Protein AF-A0A0F7N7M4-F1 (afdb_monomer_lite)

Secondary structure (DSSP, 8-state):
-PPPEEETTEE--TTTTSEEEETTTTSEEEEEEEEEE---S---S---S---SPEEEEEEESSS-S--EEE-TTSEEEPP-

Foldseek 3Di:
DDWDDPPLQWTDDPQAQHWKFFQVVPRDIFRFPTFGFDDPDPDPDDDPHGDPHHTWTWTDHPDPDDDIDTDHPVRIDHDDD

Structure (mmCIF, N/CA/C/O backbone):
data_AF-A0A0F7N7M4-F1
#
_entry.id   AF-A0A0F7N7M4-F1
#
loop_
_atom_site.group_PDB
_atom_site.id
_atom_site.type_symbol
_atom_site.label_atom_id
_atom_site.label_alt_id
_atom_site.label_comp_id
_atom_site.label_asym_id
_atom_site.label_entity_id
_atom_site.label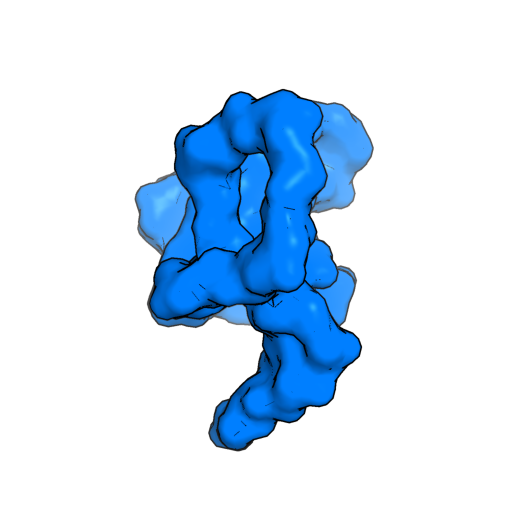_seq_id
_atom_site.pdbx_PDB_ins_code
_atom_site.Cartn_x
_atom_site.Cartn_y
_atom_site.Cartn_z
_atom_site.occupancy
_atom_site.B_iso_or_equiv
_atom_site.auth_seq_id
_atom_site.auth_comp_id
_atom_site.auth_asym_id
_atom_site.auth_atom_id
_atom_site.pdbx_PDB_model_num
ATOM 1 N N . MET A 1 1 ? 2.341 -15.643 1.303 1.00 50.56 1 MET A N 1
ATOM 2 C CA . MET A 1 1 ? 2.242 -15.665 -0.174 1.00 50.56 1 MET A CA 1
ATOM 3 C C . MET A 1 1 ? 3.345 -14.776 -0.719 1.00 50.56 1 MET A C 1
ATOM 5 O O . MET A 1 1 ? 3.423 -13.638 -0.281 1.00 50.56 1 MET A O 1
ATOM 9 N N . SER A 1 2 ? 4.224 -15.286 -1.586 1.00 57.25 2 SER A N 1
ATOM 10 C CA . SER A 1 2 ? 5.232 -14.439 -2.241 1.00 57.25 2 SER A CA 1
ATOM 11 C C . SER A 1 2 ? 4.535 -13.537 -3.261 1.00 57.25 2 SER A C 1
ATOM 13 O O . SER A 1 2 ? 3.724 -14.030 -4.047 1.00 57.25 2 SER A O 1
ATOM 15 N N . ALA A 1 3 ? 4.793 -12.230 -3.220 1.00 77.19 3 ALA A N 1
ATOM 16 C CA . ALA A 1 3 ? 4.251 -11.292 -4.195 1.00 77.19 3 ALA A CA 1
ATOM 17 C C . ALA A 1 3 ? 4.840 -11.602 -5.581 1.00 77.19 3 ALA A C 1
ATOM 19 O O . ALA A 1 3 ? 6.058 -11.664 -5.741 1.00 77.19 3 ALA A O 1
ATOM 20 N N . ARG A 1 4 ? 3.980 -11.818 -6.580 1.00 88.00 4 ARG A N 1
ATOM 21 C CA . ARG A 1 4 ? 4.391 -12.027 -7.970 1.00 88.00 4 ARG A CA 1
ATOM 22 C C . ARG A 1 4 ? 4.915 -10.714 -8.550 1.00 88.00 4 ARG A C 1
ATOM 24 O O . ARG A 1 4 ? 4.274 -9.680 -8.386 1.00 88.00 4 ARG A O 1
ATOM 31 N N . ASP A 1 5 ? 6.037 -10.781 -9.257 1.00 88.38 5 ASP A N 1
ATOM 32 C CA . ASP A 1 5 ? 6.556 -9.668 -10.055 1.00 88.38 5 ASP A CA 1
ATOM 33 C C . ASP A 1 5 ? 5.626 -9.400 -11.254 1.00 88.38 5 ASP A C 1
ATOM 35 O O . ASP A 1 5 ? 5.255 -10.324 -11.989 1.00 88.38 5 ASP A O 1
ATOM 39 N N . LEU A 1 6 ? 5.204 -8.145 -11.402 1.00 88.06 6 LEU A N 1
ATOM 40 C CA . LEU A 1 6 ? 4.346 -7.651 -12.481 1.00 88.06 6 LEU A CA 1
ATOM 41 C C . LEU A 1 6 ? 5.140 -6.876 -13.549 1.00 88.06 6 LEU A C 1
ATOM 43 O O . LEU A 1 6 ? 4.556 -6.447 -14.541 1.00 88.06 6 LEU A O 1
ATOM 47 N N . GLY A 1 7 ? 6.458 -6.740 -13.381 1.00 86.88 7 GLY A N 1
ATOM 48 C CA . GLY A 1 7 ? 7.348 -5.982 -14.254 1.00 86.88 7 GLY A CA 1
ATOM 49 C C . GLY A 1 7 ? 7.547 -4.539 -13.789 1.00 86.88 7 GLY A C 1
ATOM 50 O O . GLY A 1 7 ? 6.729 -3.968 -13.072 1.00 86.88 7 GLY A O 1
ATOM 51 N N . MET A 1 8 ? 8.669 -3.934 -14.195 1.00 86.62 8 MET A N 1
ATOM 52 C CA . MET A 1 8 ? 9.017 -2.540 -13.869 1.00 86.62 8 MET A CA 1
ATOM 53 C C . MET A 1 8 ? 8.923 -2.220 -12.362 1.00 86.62 8 MET A C 1
ATOM 55 O O . MET A 1 8 ? 8.406 -1.178 -11.971 1.00 86.62 8 MET A O 1
ATOM 59 N N . GLY A 1 9 ? 9.354 -3.150 -11.504 1.00 88.81 9 GLY A N 1
ATOM 60 C CA . GLY A 1 9 ? 9.319 -2.997 -10.044 1.00 88.81 9 GLY A CA 1
ATOM 61 C C . GLY A 1 9 ? 7.950 -3.214 -9.394 1.00 88.81 9 GLY A C 1
ATOM 62 O O . GLY A 1 9 ? 7.880 -3.306 -8.168 1.00 88.81 9 GLY A O 1
ATOM 63 N N . HIS A 1 10 ? 6.880 -3.356 -10.178 1.00 92.38 10 HIS A N 1
ATOM 64 C CA . HIS A 1 10 ? 5.540 -3.579 -9.652 1.00 92.38 10 HIS A CA 1
ATOM 65 C C . HIS A 1 10 ? 5.387 -5.005 -9.129 1.00 92.38 10 HIS A C 1
ATOM 67 O O . HIS A 1 10 ? 5.867 -5.971 -9.722 1.00 92.38 10 HIS A O 1
ATOM 73 N N . ARG A 1 11 ? 4.666 -5.154 -8.020 1.00 95.06 11 ARG A N 1
ATOM 74 C CA . ARG A 1 11 ? 4.391 -6.442 -7.386 1.00 95.06 11 ARG A CA 1
ATOM 75 C C . ARG A 1 11 ? 2.898 -6.622 -7.164 1.00 95.06 11 ARG A C 1
ATOM 77 O O . ARG A 1 11 ? 2.163 -5.677 -6.892 1.00 95.06 11 ARG A O 1
ATOM 84 N N . SER A 1 12 ? 2.438 -7.864 -7.251 1.00 95.31 12 SER A N 1
ATOM 85 C CA . SER A 1 12 ? 1.057 -8.211 -6.934 1.00 95.31 12 SER A CA 1
ATOM 86 C C . SER A 1 12 ? 0.789 -8.056 -5.439 1.00 95.31 12 SER A C 1
ATOM 88 O O . SER A 1 12 ? 1.624 -8.456 -4.625 1.00 95.31 12 SER A O 1
ATOM 90 N N . HIS A 1 13 ? -0.418 -7.633 -5.078 1.00 94.94 13 HIS A N 1
ATOM 91 C CA . HIS A 1 13 ? -0.889 -7.656 -3.698 1.00 94.94 13 HIS A CA 1
ATOM 92 C C . HIS A 1 13 ? -2.374 -8.058 -3.643 1.00 94.94 13 HIS A C 1
ATOM 94 O O . HIS A 1 13 ? -3.143 -7.598 -4.490 1.00 94.94 13 HIS A O 1
ATOM 100 N N . PRO A 1 14 ? -2.820 -8.886 -2.673 1.00 95.00 14 PRO A N 1
ATOM 101 C CA . PRO 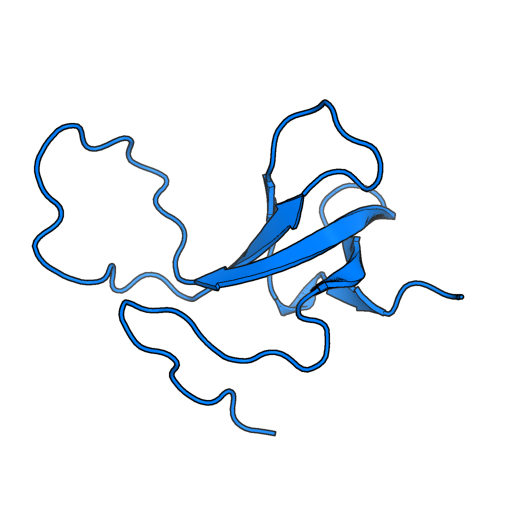A 1 14 ? -4.223 -9.307 -2.579 1.00 95.00 14 PRO A CA 1
ATOM 102 C C . PRO A 1 14 ? -5.211 -8.144 -2.407 1.00 95.00 14 PRO A C 1
ATOM 104 O O . PRO A 1 14 ? -6.397 -8.293 -2.701 1.00 95.00 14 PRO A O 1
ATOM 107 N N . TRP A 1 15 ? -4.723 -6.999 -1.925 1.00 96.62 15 TRP A N 1
ATOM 108 C CA . TRP A 1 15 ? -5.515 -5.786 -1.730 1.00 96.62 15 TRP A CA 1
ATOM 109 C C . TRP A 1 15 ? -5.395 -4.760 -2.861 1.00 96.62 15 TRP A C 1
ATOM 111 O O . TRP A 1 15 ? -5.940 -3.675 -2.710 1.00 96.62 15 TRP A O 1
ATOM 121 N N . LEU A 1 16 ? -4.727 -5.064 -3.986 1.00 96.06 16 LEU A N 1
ATOM 122 C CA . LEU A 1 16 ? -4.732 -4.154 -5.143 1.00 96.06 16 LEU A CA 1
ATOM 123 C C . LEU A 1 16 ? -6.177 -3.834 -5.561 1.00 96.06 16 LEU A C 1
ATOM 125 O O . LEU A 1 16 ? -7.018 -4.732 -5.657 1.00 96.06 16 LEU A O 1
ATOM 129 N N . GLY A 1 17 ? -6.462 -2.548 -5.770 1.00 95.06 17 GLY A N 1
ATOM 130 C CA . GLY A 1 17 ? -7.791 -2.014 -6.069 1.00 95.06 17 GLY A CA 1
ATOM 131 C C . GLY A 1 17 ? -8.768 -2.018 -4.887 1.00 95.06 17 GLY A C 1
ATOM 132 O O . GLY A 1 17 ? -9.944 -1.708 -5.074 1.00 95.06 17 GLY A O 1
ATOM 133 N N . ARG A 1 18 ? -8.326 -2.381 -3.675 1.00 95.94 18 ARG A N 1
ATOM 134 C CA . ARG A 1 18 ? -9.170 -2.435 -2.472 1.00 95.94 18 ARG A CA 1
ATOM 135 C C . ARG A 1 18 ? -8.838 -1.313 -1.499 1.00 95.94 18 ARG A C 1
ATOM 137 O O . ARG A 1 18 ? -7.733 -0.776 -1.495 1.00 95.94 18 ARG A O 1
ATOM 144 N N . ARG A 1 19 ? -9.814 -1.015 -0.641 1.00 96.56 19 ARG A N 1
ATOM 145 C CA . ARG A 1 19 ? -9.654 -0.107 0.496 1.00 96.56 19 ARG A CA 1
ATOM 146 C C . ARG A 1 19 ? -8.734 -0.738 1.538 1.00 96.56 19 ARG A C 1
ATOM 148 O O . ARG A 1 19 ? -8.941 -1.886 1.938 1.00 96.56 19 ARG A O 1
ATOM 155 N N . VAL A 1 20 ? -7.762 0.034 1.993 1.00 97.50 20 VAL A N 1
ATOM 156 C CA . VAL A 1 20 ? -6.855 -0.312 3.084 1.00 97.50 20 VAL A CA 1
ATOM 157 C C . VAL A 1 20 ? -6.795 0.841 4.080 1.00 97.50 20 VAL A C 1
ATOM 159 O O . VAL A 1 20 ? -6.987 2.000 3.710 1.00 97.50 20 VAL A O 1
ATOM 162 N N . VAL A 1 21 ? -6.553 0.516 5.346 1.00 97.75 21 VAL A N 1
ATOM 163 C CA . VAL A 1 21 ? -6.213 1.500 6.377 1.00 97.75 21 VAL A CA 1
ATOM 164 C C . VAL A 1 21 ? -4.698 1.569 6.469 1.00 97.75 21 VAL A C 1
ATOM 166 O O . VAL A 1 21 ? -4.049 0.532 6.591 1.00 97.75 21 VAL A O 1
ATOM 169 N N . ASP A 1 22 ? -4.169 2.779 6.425 1.00 97.50 22 ASP A N 1
ATOM 170 C CA . ASP A 1 22 ? -2.767 3.118 6.613 1.00 97.50 22 ASP A CA 1
ATOM 171 C C . ASP A 1 22 ? -2.539 3.555 8.063 1.00 97.50 22 ASP A C 1
ATOM 173 O O . ASP A 1 22 ? -2.992 4.620 8.491 1.00 97.50 22 ASP A O 1
ATOM 177 N N . THR A 1 23 ? -1.847 2.716 8.831 1.00 97.88 23 THR A N 1
ATOM 178 C CA . THR A 1 23 ? -1.584 2.970 10.252 1.00 97.88 23 THR A CA 1
ATOM 179 C C . THR A 1 23 ? -0.443 3.963 10.489 1.00 97.88 23 THR A C 1
ATOM 181 O O . THR A 1 23 ? -0.342 4.502 11.588 1.00 97.88 23 THR A O 1
ATOM 184 N N . GLU A 1 24 ? 0.419 4.218 9.497 1.00 97.38 24 GLU A N 1
ATOM 185 C CA . GLU A 1 24 ? 1.507 5.205 9.606 1.00 97.38 24 GLU A CA 1
ATOM 186 C C . GLU A 1 24 ? 0.971 6.637 9.507 1.00 97.38 24 GLU A C 1
ATOM 188 O O . GLU A 1 24 ? 1.458 7.533 10.195 1.00 97.38 24 GLU A O 1
ATOM 193 N N . HIS A 1 25 ? -0.090 6.846 8.725 1.00 95.12 25 HIS A N 1
ATOM 194 C CA . HIS A 1 25 ? -0.710 8.156 8.519 1.00 95.12 25 HIS A CA 1
ATOM 195 C C . HIS A 1 25 ? -1.985 8.363 9.351 1.00 95.12 25 HIS A C 1
ATOM 197 O O . HIS A 1 25 ? -2.950 8.969 8.886 1.00 95.12 25 HIS A O 1
ATOM 203 N N . GLY A 1 26 ? -1.996 7.869 10.592 1.00 95.38 26 GLY A N 1
ATOM 204 C CA . GLY A 1 26 ? -3.088 8.116 11.541 1.00 95.38 26 GLY A CA 1
ATOM 205 C C . GLY A 1 26 ? -4.396 7.416 11.171 1.00 95.38 26 GLY A C 1
ATOM 206 O O . GLY A 1 26 ? -5.462 8.020 11.271 1.00 95.38 26 GLY A O 1
ATOM 207 N N . ASP A 1 27 ? -4.310 6.161 10.726 1.00 96.06 27 ASP A N 1
ATOM 208 C CA . ASP A 1 27 ? -5.447 5.353 10.267 1.00 96.06 27 ASP A CA 1
ATOM 209 C C . ASP A 1 27 ? -6.194 5.956 9.065 1.00 96.06 27 ASP A C 1
ATOM 211 O O . ASP A 1 27 ? -7.400 5.759 8.878 1.00 96.06 27 ASP A O 1
ATOM 215 N N . ARG A 1 28 ? -5.468 6.678 8.204 1.00 95.38 28 ARG A N 1
ATOM 216 C CA . ARG A 1 28 ? -6.009 7.202 6.949 1.00 95.38 28 ARG A CA 1
ATOM 217 C C . ARG A 1 28 ? -6.453 6.048 6.048 1.00 95.38 28 ARG A C 1
ATOM 219 O O . ARG A 1 28 ? -5.756 5.050 5.903 1.00 95.38 28 ARG A O 1
ATOM 226 N N . VAL A 1 29 ? -7.608 6.190 5.402 1.00 95.75 29 VAL A N 1
ATOM 227 C CA . VAL A 1 29 ? -8.130 5.185 4.463 1.00 95.75 29 VAL A CA 1
ATOM 228 C C . VAL A 1 29 ? -7.827 5.600 3.026 1.00 95.75 29 VAL A C 1
ATOM 230 O O . VAL A 1 29 ? -8.027 6.756 2.645 1.00 95.75 29 VAL A O 1
ATOM 233 N N . GLY A 1 30 ? -7.358 4.647 2.223 1.00 95.81 30 GLY A N 1
ATOM 234 C CA . GLY A 1 30 ? -7.078 4.828 0.800 1.00 95.81 30 GLY A CA 1
ATOM 235 C C . GLY A 1 30 ? -7.308 3.553 -0.003 1.00 95.81 30 GLY A C 1
ATOM 236 O O . GLY A 1 30 ? -7.564 2.485 0.553 1.00 95.81 30 GLY A O 1
ATOM 237 N N . VAL A 1 31 ? -7.230 3.660 -1.326 1.00 96.69 31 VAL A N 1
ATOM 238 C CA . VAL A 1 31 ? -7.260 2.513 -2.242 1.00 96.69 31 VAL A CA 1
ATOM 239 C C . VAL A 1 31 ? -5.832 2.153 -2.625 1.00 96.69 31 VAL A C 1
ATOM 241 O O . VAL A 1 31 ? -5.104 3.015 -3.113 1.00 96.69 31 VAL A O 1
ATOM 244 N N . LEU A 1 32 ? -5.438 0.889 -2.444 1.00 97.19 32 LEU A N 1
ATOM 245 C CA . LEU A 1 32 ? -4.119 0.411 -2.863 1.00 97.19 32 LEU A CA 1
ATOM 246 C C . LEU A 1 32 ? -4.052 0.308 -4.392 1.00 97.19 32 LEU A C 1
ATOM 248 O O . LEU A 1 32 ? -4.617 -0.618 -4.973 1.00 97.19 32 LEU A O 1
ATOM 252 N N . GLN A 1 33 ? -3.356 1.244 -5.034 1.00 95.75 33 GLN A N 1
ATOM 253 C CA . GLN A 1 33 ? -3.215 1.307 -6.493 1.00 95.75 33 GLN A CA 1
ATOM 254 C C . GLN A 1 33 ? -2.051 0.456 -6.994 1.00 95.7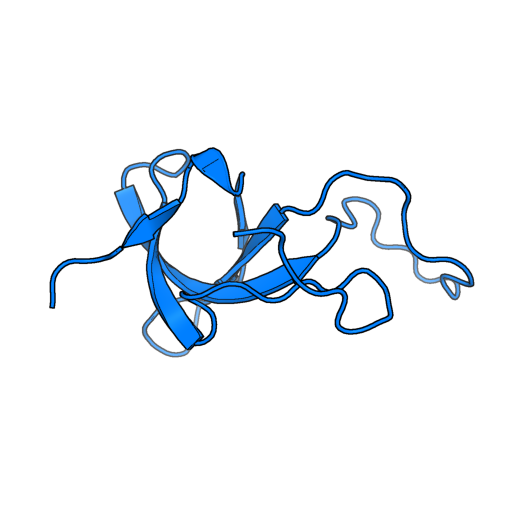5 33 GLN A C 1
ATOM 256 O O . GLN A 1 33 ? -2.185 -0.261 -7.985 1.00 95.75 33 GLN A O 1
ATOM 261 N N . ALA A 1 34 ? -0.920 0.496 -6.289 1.00 95.94 34 ALA A N 1
ATOM 262 C CA . ALA A 1 34 ? 0.278 -0.230 -6.681 1.00 95.94 34 ALA A CA 1
ATOM 263 C C . ALA A 1 34 ? 1.118 -0.652 -5.474 1.00 95.94 34 ALA A C 1
ATOM 265 O O . ALA A 1 34 ? 1.055 -0.066 -4.393 1.00 95.94 34 ALA A O 1
ATOM 266 N N . VAL A 1 35 ? 1.935 -1.680 -5.698 1.00 96.62 35 VAL A N 1
ATOM 267 C CA . VAL A 1 35 ? 3.065 -2.021 -4.838 1.00 96.62 35 VAL A CA 1
ATOM 268 C C . VAL A 1 35 ? 4.318 -1.935 -5.691 1.00 96.62 35 VAL A C 1
ATOM 270 O O . VAL A 1 35 ? 4.538 -2.798 -6.538 1.00 96.62 35 VAL A O 1
ATOM 273 N N . ALA A 1 36 ? 5.103 -0.883 -5.503 1.00 94.44 36 ALA A N 1
ATOM 274 C CA . ALA A 1 36 ? 6.266 -0.567 -6.328 1.00 94.44 36 ALA A CA 1
ATOM 275 C C . ALA A 1 36 ? 7.272 0.262 -5.513 1.00 94.44 36 ALA A C 1
ATOM 277 O O . ALA A 1 36 ? 6.872 0.845 -4.504 1.00 94.44 36 ALA A O 1
ATOM 278 N N . PRO A 1 37 ? 8.562 0.290 -5.892 1.00 91.50 37 PRO A N 1
ATOM 279 C CA . PRO A 1 37 ? 9.552 1.146 -5.247 1.00 91.50 37 PRO A CA 1
ATOM 280 C C . PRO A 1 37 ? 9.096 2.606 -5.202 1.00 91.50 37 PRO A C 1
ATOM 282 O O . PRO A 1 37 ? 8.488 3.082 -6.163 1.00 91.50 37 PRO A O 1
ATOM 285 N N . ASP A 1 38 ? 9.390 3.295 -4.101 1.00 86.31 38 ASP A N 1
ATOM 286 C CA . ASP A 1 38 ? 9.211 4.746 -4.044 1.00 86.31 38 ASP A CA 1
ATOM 287 C C . ASP A 1 38 ? 10.303 5.450 -4.861 1.00 86.31 38 ASP A C 1
ATOM 289 O O . ASP A 1 38 ? 11.431 4.947 -4.989 1.00 86.31 38 ASP A O 1
ATOM 293 N N . VAL A 1 39 ? 9.945 6.598 -5.431 1.00 74.44 39 VAL A N 1
ATOM 294 C CA . VAL A 1 39 ? 10.824 7.481 -6.199 1.00 74.44 39 VAL A CA 1
ATOM 295 C C . VAL A 1 39 ? 10.783 8.878 -5.586 1.00 74.44 39 VAL A C 1
ATOM 297 O O . VAL A 1 39 ? 10.192 9.807 -6.123 1.00 74.44 39 VAL A O 1
ATOM 300 N N . ASP A 1 40 ? 11.455 9.028 -4.449 1.00 67.31 40 ASP A N 1
ATOM 301 C CA . ASP A 1 40 ? 11.536 10.276 -3.674 1.00 67.31 40 ASP A CA 1
ATOM 302 C C . ASP A 1 40 ? 12.211 11.429 -4.449 1.00 67.31 40 ASP A C 1
ATOM 304 O O . ASP A 1 40 ? 12.134 12.597 -4.067 1.00 67.31 40 ASP A O 1
ATOM 308 N N . ASP A 1 41 ? 12.902 11.096 -5.538 1.00 66.69 41 ASP A N 1
ATOM 309 C CA . ASP A 1 41 ? 13.619 12.015 -6.407 1.00 66.69 41 ASP A CA 1
ATOM 310 C C . ASP A 1 41 ? 12.786 12.220 -7.678 1.00 66.69 41 ASP A C 1
ATOM 312 O O . ASP A 1 41 ? 12.678 11.311 -8.510 1.00 66.69 41 ASP A O 1
ATOM 316 N N . ILE A 1 42 ? 12.170 13.402 -7.828 1.00 63.12 42 ILE A N 1
ATOM 317 C CA . ILE A 1 42 ? 11.487 13.800 -9.069 1.00 63.12 42 ILE A CA 1
ATOM 318 C C . ILE A 1 42 ? 12.567 14.009 -10.133 1.00 63.12 42 ILE A C 1
ATOM 320 O O . ILE A 1 42 ? 12.989 15.126 -10.432 1.00 63.12 42 ILE A O 1
ATOM 324 N N . ARG A 1 43 ? 13.040 12.902 -10.699 1.00 67.19 43 ARG A N 1
ATOM 325 C CA . ARG A 1 43 ? 13.963 12.918 -11.823 1.00 67.19 43 ARG A CA 1
ATOM 326 C C . ARG A 1 43 ? 13.192 13.334 -13.055 1.00 67.19 43 ARG A C 1
ATOM 328 O O . ARG A 1 43 ? 12.193 12.721 -13.424 1.00 67.19 43 ARG A O 1
ATOM 335 N N . THR A 1 44 ? 13.663 14.402 -13.680 1.00 74.81 44 THR A N 1
ATOM 336 C CA . THR A 1 44 ? 13.147 14.822 -14.988 1.00 74.81 44 THR A CA 1
ATOM 337 C C . THR A 1 44 ? 13.858 14.083 -16.119 1.00 74.81 44 THR A C 1
ATOM 339 O O . THR A 1 44 ? 13.372 14.062 -17.250 1.00 74.81 44 THR A O 1
ATOM 342 N N . GLU A 1 45 ? 14.980 13.425 -15.815 1.00 80.81 45 GLU A N 1
ATOM 343 C CA . GLU A 1 45 ? 15.684 12.541 -16.728 1.00 80.81 45 GLU A CA 1
ATOM 344 C C . GLU A 1 45 ? 15.021 11.154 -16.814 1.00 80.81 45 GLU A C 1
ATOM 346 O O . GLU A 1 45 ? 14.453 10.661 -15.835 1.00 80.81 45 GLU A O 1
ATOM 351 N N . PRO A 1 46 ? 15.142 10.461 -17.962 1.00 73.81 46 PRO A N 1
ATOM 352 C CA . PRO A 1 46 ? 14.670 9.090 -18.096 1.00 73.81 46 PRO A CA 1
ATOM 353 C C . PRO A 1 46 ? 15.295 8.154 -17.055 1.00 73.81 46 PRO A C 1
ATOM 355 O O . PRO A 1 46 ? 16.515 7.992 -16.978 1.00 73.81 46 PRO A O 1
ATOM 358 N N . VAL A 1 47 ? 14.444 7.462 -16.301 1.00 75.19 47 VAL A N 1
ATOM 359 C CA . VAL A 1 47 ? 14.861 6.385 -15.402 1.00 75.19 47 VAL A CA 1
ATOM 360 C C . VAL A 1 47 ? 15.020 5.105 -16.225 1.00 75.19 47 VAL A C 1
ATOM 362 O O . VAL A 1 47 ? 14.046 4.458 -16.599 1.00 75.19 47 VAL A O 1
ATOM 365 N N . LEU A 1 48 ? 16.268 4.752 -16.542 1.00 82.25 48 LEU A N 1
ATOM 366 C CA . LEU A 1 48 ? 16.599 3.600 -17.397 1.00 82.25 48 LEU A CA 1
ATOM 367 C C . LEU A 1 48 ? 16.650 2.257 -16.646 1.00 82.25 48 LEU A C 1
ATOM 369 O O . LEU A 1 48 ? 16.870 1.216 -17.263 1.00 82.25 48 LEU A O 1
ATOM 373 N N . ALA A 1 49 ? 16.473 2.267 -15.323 1.00 83.75 49 ALA A N 1
ATOM 374 C CA . ALA A 1 49 ? 16.506 1.077 -14.480 1.00 83.75 49 ALA A CA 1
ATOM 375 C C . ALA A 1 49 ? 15.494 1.189 -13.336 1.00 83.75 49 ALA A C 1
ATOM 377 O O . ALA A 1 49 ? 15.283 2.269 -12.793 1.00 83.75 49 ALA A O 1
ATOM 378 N N . VAL A 1 50 ? 14.901 0.061 -12.941 1.00 82.62 50 VAL A N 1
ATOM 379 C CA . VAL A 1 50 ? 14.012 0.004 -11.773 1.00 82.62 50 VAL A CA 1
ATOM 380 C C . VAL A 1 50 ? 14.811 0.376 -10.515 1.00 82.62 50 VAL A C 1
ATOM 382 O O . VAL A 1 50 ? 15.885 -0.200 -10.311 1.00 82.62 50 VAL A O 1
ATOM 385 N N . PRO A 1 51 ? 14.318 1.298 -9.666 1.00 82.69 51 PRO A N 1
ATOM 386 C CA . PRO A 1 51 ? 14.969 1.620 -8.402 1.00 82.69 51 PRO A CA 1
ATOM 387 C C . PRO A 1 51 ? 15.181 0.372 -7.539 1.00 82.69 51 PRO A C 1
ATOM 389 O O . PRO A 1 51 ? 14.315 -0.499 -7.454 1.00 82.69 51 PRO A O 1
ATOM 392 N N . SER A 1 52 ? 16.333 0.287 -6.872 1.00 83.38 52 SER A N 1
ATOM 393 C CA . SER A 1 52 ? 16.641 -0.806 -5.939 1.00 83.38 52 SER A CA 1
ATOM 394 C C . SER A 1 52 ? 15.995 -0.626 -4.559 1.00 83.38 52 SER A C 1
ATOM 396 O O . SER A 1 52 ? 16.218 -1.452 -3.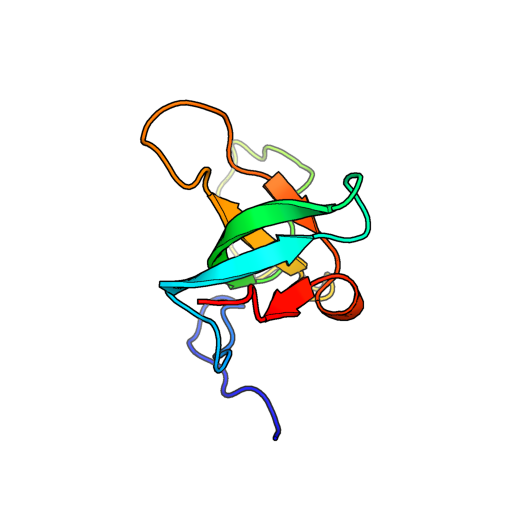670 1.00 83.38 52 SER A O 1
ATOM 398 N N . THR A 1 53 ? 15.210 0.437 -4.363 1.00 85.88 53 THR A N 1
ATOM 399 C CA . THR A 1 53 ? 14.491 0.695 -3.116 1.00 85.88 53 THR A CA 1
ATOM 400 C C . THR A 1 53 ? 13.433 -0.390 -2.864 1.00 85.88 53 THR A C 1
ATOM 402 O O . THR A 1 53 ? 12.853 -0.944 -3.808 1.00 85.88 53 THR A O 1
ATOM 405 N N . PRO A 1 54 ? 13.186 -0.760 -1.592 1.00 89.38 54 PRO A N 1
ATOM 406 C CA . PRO A 1 54 ? 12.107 -1.679 -1.260 1.00 89.38 54 PRO A CA 1
ATOM 407 C C . PRO A 1 54 ? 10.759 -1.158 -1.778 1.00 89.38 54 PRO A C 1
ATOM 409 O O . PRO A 1 54 ? 10.538 0.052 -1.793 1.00 89.38 54 PRO A O 1
ATOM 412 N N . PRO A 1 55 ? 9.840 -2.043 -2.193 1.00 93.38 55 PRO A N 1
ATOM 413 C CA . PRO A 1 55 ? 8.520 -1.610 -2.622 1.00 93.38 55 PRO A CA 1
ATOM 414 C C . PRO A 1 55 ? 7.711 -1.041 -1.455 1.00 93.38 55 PRO A C 1
ATOM 416 O O . PRO A 1 55 ? 7.735 -1.581 -0.346 1.00 93.38 55 PRO A O 1
ATOM 419 N N . VAL A 1 56 ? 6.923 -0.018 -1.756 1.00 96.06 56 VAL A N 1
ATOM 420 C CA . VAL A 1 56 ? 5.964 0.619 -0.852 1.00 96.06 56 VAL A CA 1
ATOM 421 C C . VAL A 1 56 ? 4.542 0.438 -1.384 1.00 96.06 56 VAL A C 1
ATOM 423 O O . VAL A 1 56 ? 4.337 0.038 -2.534 1.00 96.06 56 VAL A O 1
ATOM 426 N N . ALA A 1 57 ? 3.548 0.688 -0.537 1.00 97.38 57 ALA A N 1
ATOM 427 C CA . ALA A 1 57 ? 2.153 0.777 -0.940 1.00 97.38 57 ALA A CA 1
ATOM 428 C C . ALA A 1 57 ? 1.860 2.182 -1.471 1.00 97.38 57 ALA A C 1
ATOM 430 O O . ALA A 1 57 ? 2.022 3.153 -0.741 1.00 97.38 57 ALA A O 1
ATOM 431 N N . TRP A 1 58 ? 1.385 2.273 -2.711 1.00 96.50 58 TRP A N 1
ATOM 432 C CA . TRP A 1 58 ? 0.897 3.513 -3.312 1.00 96.50 58 TRP A CA 1
ATOM 433 C C . TRP A 1 58 ? -0.614 3.603 -3.121 1.00 96.50 58 TRP A C 1
ATOM 435 O O . TRP A 1 58 ? -1.362 2.756 -3.628 1.00 96.50 58 TRP A O 1
ATOM 445 N N . LEU A 1 59 ? -1.061 4.603 -2.363 1.00 96.62 59 LEU A N 1
ATOM 446 C CA . LEU A 1 59 ? -2.453 4.790 -1.976 1.00 96.62 59 LEU A CA 1
ATOM 447 C C . LEU A 1 59 ? -3.052 6.025 -2.646 1.00 96.62 59 LEU A C 1
ATOM 449 O O . LEU A 1 59 ? -2.469 7.108 -2.635 1.00 96.62 59 LEU A O 1
ATOM 453 N N . ALA A 1 60 ? -4.261 5.862 -3.180 1.00 96.31 60 ALA A N 1
ATOM 454 C CA . ALA A 1 60 ? -5.077 6.962 -3.678 1.00 96.31 60 ALA A CA 1
ATOM 455 C C . ALA A 1 60 ? -6.222 7.286 -2.700 1.00 96.31 60 ALA A C 1
ATOM 457 O O . ALA A 1 60 ? -6.737 6.378 -2.033 1.00 96.31 60 ALA A O 1
ATOM 458 N N . PRO A 1 61 ? -6.676 8.552 -2.626 1.00 95.19 61 PRO A N 1
ATOM 459 C CA . PRO A 1 61 ? -7.873 8.915 -1.871 1.00 95.19 61 PRO A CA 1
ATOM 460 C C . PRO A 1 61 ? -9.112 8.132 -2.337 1.00 95.19 61 PRO A C 1
ATOM 462 O O . PRO A 1 61 ? -9.285 7.872 -3.525 1.00 95.19 61 PRO A O 1
ATOM 465 N N . GLU A 1 62 ? -10.008 7.775 -1.409 1.00 89.94 62 GLU A N 1
ATOM 466 C CA . GLU A 1 62 ? -11.216 6.986 -1.724 1.00 89.94 62 GLU A CA 1
ATOM 467 C C . GLU A 1 62 ? -12.196 7.704 -2.656 1.00 89.94 62 GLU A C 1
ATOM 469 O O . GLU A 1 62 ? -12.914 7.083 -3.440 1.00 89.94 62 GLU A O 1
ATOM 474 N N . ARG A 1 63 ? -12.269 9.027 -2.519 1.00 83.00 63 ARG A N 1
ATOM 475 C CA . ARG A 1 63 ? -13.092 9.904 -3.345 1.00 83.00 63 ARG A CA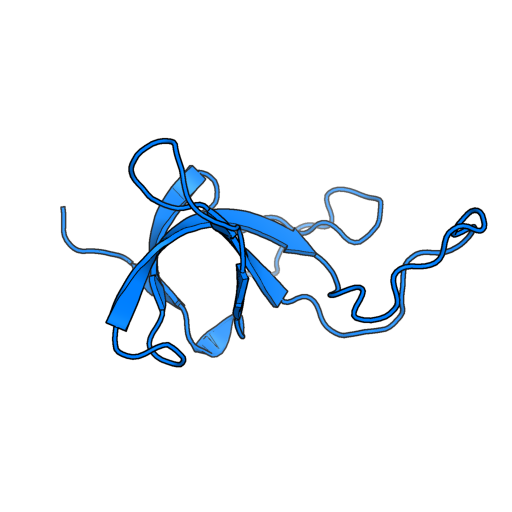 1
ATOM 476 C C . ARG A 1 63 ? -12.140 10.697 -4.220 1.00 83.00 63 ARG A C 1
ATOM 478 O O . ARG A 1 63 ? -11.119 11.155 -3.722 1.00 83.00 63 ARG A O 1
ATOM 485 N N . GLY A 1 64 ? -12.474 10.849 -5.501 1.00 73.25 64 GLY A N 1
ATOM 486 C CA . GLY A 1 64 ? -11.661 11.635 -6.428 1.00 73.25 64 GLY A CA 1
ATOM 487 C C . GLY A 1 64 ? -11.337 13.019 -5.853 1.00 73.25 64 GLY A C 1
ATOM 488 O O . GLY A 1 64 ? -12.203 13.664 -5.260 1.00 73.25 64 GLY A O 1
ATOM 489 N N . GLY A 1 65 ? -10.088 13.451 -6.023 1.00 74.50 65 GLY A N 1
ATOM 490 C CA . GLY A 1 65 ? -9.534 14.644 -5.381 1.00 74.50 65 GLY A CA 1
ATOM 491 C C . GLY A 1 65 ? -8.623 14.306 -4.194 1.00 74.50 65 GLY A C 1
ATOM 492 O O . GLY A 1 65 ? -8.892 13.399 -3.414 1.00 74.50 65 GLY A O 1
ATOM 493 N N . GLY A 1 66 ? -7.524 15.049 -4.062 1.00 83.19 66 GLY A N 1
ATOM 494 C CA . GLY A 1 66 ? -6.457 14.792 -3.089 1.00 83.19 66 GLY A CA 1
ATOM 495 C C . GLY A 1 66 ? -5.214 14.169 -3.728 1.00 83.19 66 GLY A C 1
ATOM 496 O O . GLY A 1 66 ? -5.265 13.678 -4.853 1.00 83.19 66 GLY A O 1
ATOM 497 N N . CYS A 1 67 ? -4.093 14.227 -3.012 1.00 90.62 67 CYS A N 1
ATOM 498 C CA . CYS A 1 67 ? -2.830 13.657 -3.474 1.00 90.62 67 CYS A CA 1
ATOM 499 C C . CYS A 1 67 ? -2.730 12.183 -3.085 1.00 90.62 67 CYS A C 1
ATOM 501 O O . CYS A 1 67 ? -3.125 11.803 -1.975 1.00 90.62 67 CYS A O 1
ATOM 503 N N . GLU A 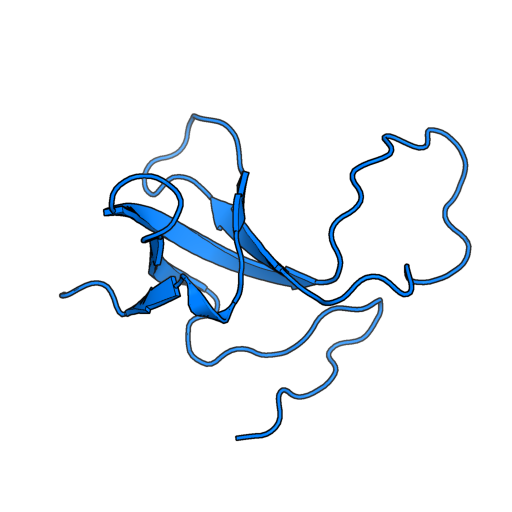1 68 ? -2.173 11.389 -3.997 1.00 93.25 68 GLU A N 1
ATOM 504 C CA . GLU A 1 68 ? -1.648 10.061 -3.692 1.00 93.25 68 GLU A CA 1
ATOM 505 C C . GLU A 1 68 ? -0.530 10.159 -2.652 1.00 93.25 68 GLU A C 1
ATOM 507 O O . GLU A 1 68 ? 0.082 11.217 -2.468 1.00 93.25 68 GLU A O 1
ATOM 512 N N . TRP A 1 69 ? -0.296 9.064 -1.940 1.00 95.12 69 TRP A N 1
ATOM 513 C CA . TRP A 1 69 ? 0.781 8.970 -0.966 1.00 95.12 69 TRP A CA 1
ATOM 514 C C . TRP A 1 69 ? 1.326 7.549 -0.894 1.00 95.12 69 TRP A C 1
ATOM 516 O O . TRP A 1 69 ? 0.657 6.589 -1.289 1.00 95.12 69 TRP A O 1
ATOM 526 N N . THR A 1 70 ? 2.544 7.424 -0.380 1.00 95.56 70 THR A N 1
ATOM 527 C CA . THR A 1 70 ? 3.206 6.146 -0.146 1.00 95.56 70 THR A CA 1
ATOM 528 C C . THR A 1 70 ? 3.226 5.807 1.345 1.00 95.56 70 THR A C 1
ATOM 530 O O . THR A 1 70 ? 3.210 6.686 2.206 1.00 95.56 70 THR A O 1
ATOM 533 N N . THR A 1 71 ? 3.205 4.515 1.668 1.00 96.69 71 THR A N 1
ATOM 534 C CA . THR A 1 71 ? 3.356 3.993 3.039 1.00 96.69 71 THR A CA 1
ATOM 535 C C . THR A 1 71 ? 4.015 2.616 3.011 1.00 96.69 71 THR A C 1
ATOM 537 O O . THR A 1 71 ? 4.026 1.933 1.979 1.00 96.69 71 THR A O 1
ATOM 540 N N . SER A 1 72 ? 4.573 2.178 4.139 1.00 95.75 72 SER A N 1
ATOM 541 C CA . SER A 1 72 ? 5.112 0.830 4.265 1.00 95.75 72 SER A CA 1
ATOM 542 C C . SER A 1 72 ? 4.052 -0.240 3.978 1.00 95.75 72 SER A C 1
ATOM 544 O O . SER A 1 72 ? 2.908 -0.178 4.431 1.00 95.75 72 SER A O 1
ATOM 546 N N . LEU A 1 73 ? 4.456 -1.319 3.302 1.00 96.00 73 LEU A N 1
ATOM 547 C CA . LEU A 1 73 ? 3.594 -2.490 3.102 1.00 96.00 73 LEU A CA 1
ATOM 548 C C . LEU A 1 73 ? 3.167 -3.153 4.417 1.00 96.00 73 LEU A C 1
ATOM 550 O O . LEU A 1 73 ? 2.149 -3.838 4.452 1.00 96.00 73 LEU A O 1
ATOM 554 N N . THR A 1 74 ? 3.935 -2.973 5.493 1.00 96.31 74 THR A N 1
ATOM 555 C CA . THR A 1 74 ? 3.583 -3.506 6.816 1.00 96.31 74 THR A CA 1
ATOM 556 C C . THR A 1 74 ? 2.627 -2.601 7.589 1.00 96.31 74 THR A C 1
ATOM 558 O O . THR A 1 74 ? 2.139 -3.017 8.636 1.00 96.31 74 THR A O 1
ATOM 561 N N . ALA A 1 75 ? 2.372 -1.386 7.100 1.00 97.56 75 ALA A N 1
ATOM 562 C CA . ALA A 1 75 ? 1.483 -0.408 7.723 1.00 97.56 75 ALA A CA 1
ATOM 563 C C . ALA A 1 75 ? 0.064 -0.419 7.137 1.00 97.56 75 ALA A C 1
ATOM 565 O O . ALA A 1 75 ? -0.828 0.248 7.660 1.00 97.56 75 ALA A O 1
ATOM 566 N N . ILE A 1 76 ? -0.174 -1.188 6.070 1.00 97.81 76 ILE A N 1
ATOM 567 C CA . ILE A 1 76 ? -1.512 -1.347 5.506 1.00 97.81 76 ILE A CA 1
ATOM 568 C C . ILE A 1 76 ? -2.243 -2.532 6.137 1.00 97.81 76 ILE A C 1
ATOM 570 O O . ILE A 1 76 ? -1.686 -3.613 6.333 1.00 97.81 76 ILE A O 1
ATOM 574 N N . ARG A 1 77 ? -3.535 -2.348 6.401 1.00 97.06 77 ARG A N 1
ATOM 575 C CA . ARG A 1 77 ? -4.469 -3.412 6.795 1.00 97.06 77 ARG A CA 1
ATOM 576 C C . ARG A 1 77 ? -5.732 -3.356 5.950 1.00 97.06 77 ARG A C 1
ATOM 578 O O . ARG A 1 77 ? -6.102 -2.297 5.449 1.00 97.06 77 ARG A O 1
ATOM 585 N N . GLU A 1 78 ? -6.417 -4.486 5.813 1.00 95.06 78 GLU A N 1
ATOM 586 C CA . GLU A 1 78 ? -7.728 -4.520 5.165 1.00 95.06 78 GLU A CA 1
ATOM 587 C C . GLU A 1 78 ? -8.695 -3.567 5.885 1.00 95.06 78 GLU A C 1
ATOM 589 O O . GLU A 1 78 ? -8.823 -3.600 7.112 1.00 95.06 78 GLU A O 1
ATOM 594 N N . ALA A 1 79 ? -9.362 -2.699 5.122 1.00 91.50 79 ALA A N 1
ATOM 595 C CA . ALA A 1 79 ? -10.434 -1.880 5.664 1.00 91.50 79 ALA A CA 1
ATOM 596 C C . ALA A 1 79 ? -11.689 -2.741 5.860 1.00 91.50 79 ALA A C 1
ATOM 598 O O . ALA A 1 79 ? -12.048 -3.540 4.991 1.00 91.50 79 ALA A O 1
ATOM 599 N N . ALA A 1 80 ? -12.377 -2.565 6.991 1.00 81.56 80 ALA A N 1
ATOM 600 C CA . ALA A 1 80 ? -13.681 -3.184 7.196 1.00 81.56 80 ALA A CA 1
ATOM 601 C C . ALA A 1 80 ? -14.661 -2.725 6.097 1.00 81.56 80 ALA A C 1
ATOM 603 O O . ALA A 1 80 ? -14.620 -1.567 5.665 1.00 81.56 80 ALA A O 1
ATOM 604 N N . ARG A 1 81 ? -15.493 -3.660 5.623 1.00 61.59 81 ARG A N 1
ATOM 605 C CA . ARG A 1 81 ? -16.508 -3.401 4.593 1.00 61.59 81 ARG A CA 1
ATOM 606 C C . ARG A 1 81 ? -17.587 -2.451 5.086 1.00 61.59 81 ARG A C 1
ATOM 608 O O . ARG A 1 81 ? -18.031 -2.632 6.239 1.00 61.59 81 ARG A O 1
#

Radius of gyration: 13.06 Å; chains: 1; bounding box: 33×30×30 Å

pLDDT: mean 88.53, std 10.8, range [50.56, 97.88]

Sequence (81 aa):
MSARDLGMGHRSHPWLGRRVVDTEHGDRVGVLQAVAPDVDDIRTEPVLAVPSTPPVAWLAPERGGGCEWTTSLTAIREAAR